Protein AF-G0N8U7-F1 (afdb_monomer_lite)

Foldseek 3Di:
DDDDDDDDDDDPPPPPPDQDKAKKKKKKWFAFDPPCPDPAFTFIWIWIGRDPPRPDTHTQPDFQWDWDQDPNFIKIKGWNLQFQFPDKDWPAKPVNDDPQDDEPPQWYWDDDDRTIIIMGTDPRRRHGMMTMMMTMHSHDPVPDDDPVVSSVVSVVVD

Organism: Caenorhabditis brenneri (NCBI:txid135651)

Secondary structure (DSSP, 8-state):
---------------------EEEEEEEEEE--SS--TTPPPEEEEEEESSTT-SSPEEPSS--EEEEEETTEEEEEEE---TT-SEEEEEEEESSS-SS--BTTTEEEEEETTEEEEEEEGGGGTS-EEEEEEEEESS-GGGSPPHHHHHHHHTTT-

pLDDT: mean 87.67, std 14.78, range [36.22, 98.31]

Radius of gyration: 22.7 Å; chains: 1; bounding box: 84×48×53 Å

Sequence (158 aa):
MVVGRLLLASILVAAVATESVHWQWREIRCKENETNEQGQASACELQLKEHENDENPRVVPFNTCTDETVNGELKTYCDILCPGADTAYRITRWPQQHKTCFTHTTYRLERREDNFYLWRSGDCRSSTIGFTIRCEF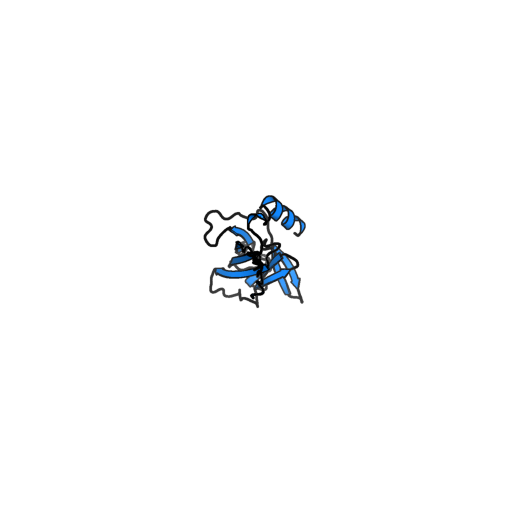KSPRDDFLSDQELFRVARRLT

InterPro domains:
  IPR056710 Domain of unknown function DUF7808 [PF25096] (21-152)

Structure (mmCIF, N/CA/C/O backbone):
data_AF-G0N8U7-F1
#
_entry.id   AF-G0N8U7-F1
#
loop_
_atom_site.group_PDB
_atom_site.id
_atom_site.type_symbol
_atom_site.label_atom_id
_atom_site.label_alt_id
_atom_site.label_comp_id
_atom_site.label_asym_id
_atom_site.label_entity_id
_atom_site.label_seq_id
_atom_site.pdbx_PDB_ins_code
_atom_site.Cartn_x
_atom_site.Cartn_y
_atom_site.Cartn_z
_atom_site.occupancy
_atom_site.B_iso_or_equiv
_atom_site.auth_seq_id
_atom_site.auth_comp_id
_atom_site.auth_asym_id
_atom_site.auth_atom_id
_atom_site.pdbx_PDB_model_num
ATOM 1 N N . MET A 1 1 ? 63.097 -33.529 -33.494 1.00 36.22 1 MET A N 1
ATOM 2 C CA . MET A 1 1 ? 62.935 -32.068 -33.351 1.00 36.22 1 MET A CA 1
ATOM 3 C C . MET A 1 1 ? 61.449 -31.749 -33.275 1.00 36.22 1 MET A C 1
ATOM 5 O O . MET A 1 1 ? 60.723 -32.090 -34.191 1.00 36.22 1 MET A O 1
ATOM 9 N N . VAL A 1 2 ? 61.060 -31.193 -32.124 1.00 41.94 2 VAL A N 1
ATOM 10 C CA . VAL A 1 2 ? 59.907 -30.331 -31.794 1.00 41.94 2 VAL A CA 1
ATOM 11 C C . VAL A 1 2 ? 58.515 -30.690 -32.344 1.00 41.94 2 VAL A C 1
ATOM 13 O O . VAL A 1 2 ? 58.149 -30.378 -33.471 1.00 41.94 2 VAL A O 1
ATOM 16 N N . VAL A 1 3 ? 57.705 -31.245 -31.439 1.00 46.25 3 VAL A N 1
ATOM 17 C CA . VAL A 1 3 ? 56.238 -31.307 -31.486 1.00 46.25 3 VAL A CA 1
ATOM 18 C C . VAL A 1 3 ? 55.685 -29.906 -31.192 1.00 46.25 3 VAL A C 1
ATOM 20 O O . VAL A 1 3 ? 55.861 -29.401 -30.085 1.00 46.25 3 VAL A O 1
ATOM 23 N N . GLY A 1 4 ? 55.022 -29.272 -32.160 1.00 46.00 4 GLY A N 1
ATOM 24 C CA . GLY A 1 4 ? 54.330 -27.992 -31.970 1.00 46.00 4 GLY A CA 1
ATOM 25 C C . GLY A 1 4 ? 52.856 -28.211 -31.633 1.00 46.00 4 GLY A C 1
ATOM 26 O O . GLY A 1 4 ? 52.062 -28.520 -32.515 1.00 46.00 4 GLY A O 1
ATOM 27 N N . ARG A 1 5 ? 52.479 -28.075 -30.357 1.00 52.84 5 ARG A N 1
ATOM 28 C CA . ARG A 1 5 ? 51.073 -28.079 -29.918 1.00 52.84 5 ARG A CA 1
ATOM 29 C C . ARG A 1 5 ? 50.475 -26.684 -30.133 1.00 52.84 5 ARG A C 1
ATOM 31 O O . ARG A 1 5 ? 50.859 -25.754 -29.430 1.00 52.84 5 ARG A O 1
ATOM 38 N N . LEU A 1 6 ? 49.530 -26.541 -31.065 1.00 52.19 6 LEU A N 1
ATOM 39 C CA . LEU A 1 6 ? 48.647 -25.371 -31.113 1.00 52.19 6 LEU A CA 1
ATOM 40 C C . LEU A 1 6 ? 47.638 -25.470 -29.959 1.00 52.19 6 LEU A C 1
ATOM 42 O O . LEU A 1 6 ? 46.815 -26.382 -29.924 1.00 52.19 6 LEU A O 1
ATOM 46 N N . LEU A 1 7 ? 47.710 -24.535 -29.013 1.00 53.28 7 LEU A N 1
ATOM 47 C CA . LEU A 1 7 ? 46.708 -24.352 -27.964 1.00 53.28 7 LEU A CA 1
ATOM 48 C C . LEU A 1 7 ? 45.607 -23.419 -28.490 1.00 53.28 7 LEU A C 1
ATOM 50 O O . LEU A 1 7 ? 45.824 -22.220 -28.641 1.00 53.28 7 LEU A O 1
ATOM 54 N N . LEU A 1 8 ? 44.426 -23.973 -28.767 1.00 56.91 8 LEU A N 1
ATOM 55 C CA . LEU A 1 8 ? 43.194 -23.215 -29.000 1.00 56.91 8 LEU A CA 1
ATOM 56 C C . LEU A 1 8 ? 42.626 -22.774 -27.643 1.00 56.91 8 LEU A C 1
ATOM 58 O O . LEU A 1 8 ? 42.000 -23.564 -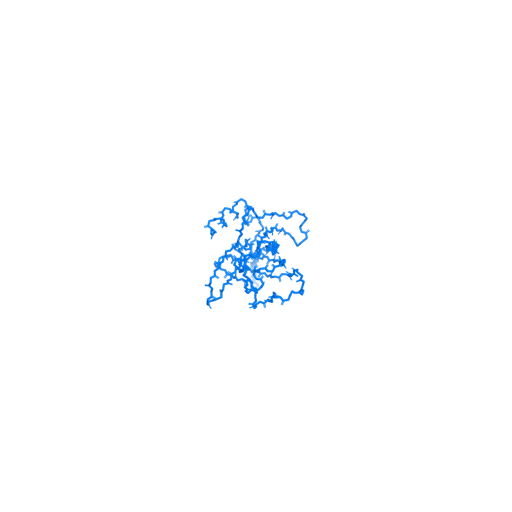26.937 1.00 56.91 8 LEU A O 1
ATOM 62 N N . ALA A 1 9 ? 42.853 -21.517 -27.264 1.00 56.94 9 ALA A N 1
ATOM 63 C CA . ALA A 1 9 ? 42.196 -20.911 -26.111 1.00 56.94 9 ALA A CA 1
ATOM 64 C C . ALA A 1 9 ? 40.753 -20.538 -26.489 1.00 56.94 9 ALA A C 1
ATOM 66 O O . ALA A 1 9 ? 40.516 -19.566 -27.201 1.00 56.94 9 ALA A O 1
ATOM 67 N N . SER A 1 10 ? 39.786 -21.335 -26.033 1.00 58.94 10 SER A N 1
ATOM 68 C CA . SER A 1 10 ? 38.358 -21.036 -26.181 1.00 58.94 10 SER A CA 1
ATOM 69 C C . SER A 1 10 ? 37.935 -20.089 -25.057 1.00 58.94 10 SER A C 1
ATOM 71 O O . SER A 1 10 ? 37.857 -20.498 -23.901 1.00 58.94 10 SER A O 1
ATOM 73 N N . ILE A 1 11 ? 37.700 -18.815 -25.376 1.00 61.50 11 ILE A N 1
ATOM 74 C CA . ILE A 1 11 ? 37.171 -17.829 -24.426 1.00 61.50 11 ILE A CA 1
ATOM 75 C C . ILE A 1 11 ? 35.654 -18.039 -24.336 1.00 61.50 11 ILE A C 1
ATOM 77 O O . ILE A 1 11 ? 34.904 -17.618 -25.213 1.00 61.50 11 ILE A O 1
ATOM 81 N N . LEU A 1 12 ? 35.200 -18.715 -23.279 1.00 58.72 12 LEU A N 1
ATOM 82 C CA . LEU A 1 12 ? 33.790 -18.762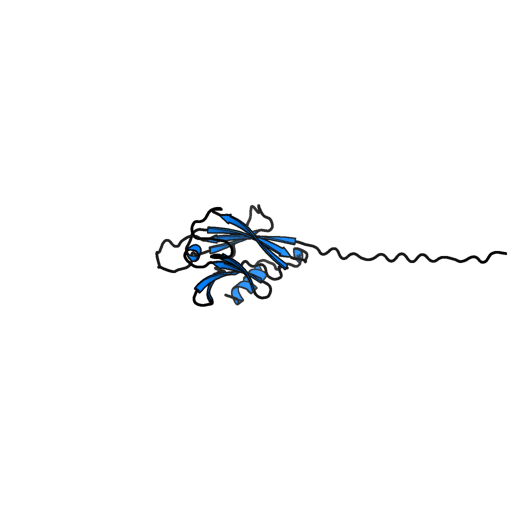 -22.889 1.00 58.72 12 LEU A CA 1
ATOM 83 C C . LEU A 1 12 ? 33.416 -17.410 -22.269 1.00 58.72 12 LEU A C 1
ATOM 85 O O . LEU A 1 12 ? 33.681 -17.158 -21.095 1.00 58.72 12 LEU A O 1
ATOM 89 N N . VAL A 1 13 ? 32.815 -16.527 -23.066 1.00 62.91 13 VAL A N 1
ATOM 90 C CA . VAL A 1 13 ? 32.153 -15.324 -22.551 1.00 62.91 13 VAL A CA 1
ATOM 91 C C . VAL A 1 13 ? 30.845 -15.773 -21.904 1.00 62.91 13 VAL A C 1
ATOM 93 O O . VAL A 1 13 ? 29.861 -16.036 -22.593 1.00 62.91 13 VAL A O 1
ATOM 96 N N . ALA A 1 14 ? 30.837 -15.918 -20.579 1.00 61.53 14 ALA A N 1
ATOM 97 C CA . ALA A 1 14 ? 29.597 -16.101 -19.840 1.00 61.53 14 ALA A CA 1
ATOM 98 C C . ALA A 1 14 ? 28.794 -14.796 -19.930 1.00 61.53 14 ALA A C 1
ATOM 100 O O . ALA A 1 14 ? 29.203 -13.770 -19.384 1.00 61.53 14 ALA A O 1
ATOM 101 N N . ALA A 1 15 ? 27.669 -14.824 -20.645 1.00 59.69 15 ALA A N 1
ATOM 102 C CA . ALA A 1 15 ? 26.694 -13.747 -20.603 1.00 59.69 15 ALA A CA 1
ATOM 103 C C . ALA A 1 15 ? 26.070 -13.733 -19.201 1.00 59.69 15 ALA A C 1
ATOM 105 O O . ALA A 1 15 ? 25.184 -14.527 -18.891 1.00 59.69 15 ALA A O 1
ATOM 106 N N . VAL A 1 16 ? 26.576 -12.865 -18.328 1.00 59.62 16 VAL A N 1
ATOM 107 C CA . VAL A 1 16 ? 25.891 -12.511 -17.085 1.00 59.62 16 VAL A CA 1
ATOM 108 C C . VAL A 1 16 ? 24.633 -11.743 -17.473 1.00 59.62 16 VAL A C 1
ATOM 110 O O . VAL A 1 16 ? 24.705 -10.576 -17.853 1.00 59.62 16 VAL A O 1
ATOM 113 N N . ALA A 1 17 ? 23.484 -12.416 -17.432 1.00 61.41 17 ALA A N 1
ATOM 114 C CA . ALA A 1 17 ? 22.196 -11.744 -17.477 1.00 61.41 17 ALA A CA 1
ATOM 115 C C . ALA A 1 17 ? 22.115 -10.854 -16.233 1.00 61.41 17 ALA A C 1
ATOM 117 O O . ALA A 1 17 ? 22.010 -11.344 -15.110 1.00 61.41 17 ALA A O 1
ATOM 118 N N . THR A 1 18 ? 22.258 -9.545 -16.416 1.00 61.81 18 THR A N 1
ATOM 119 C CA . THR A 1 18 ? 22.015 -8.588 -15.342 1.00 61.81 18 THR A CA 1
ATOM 120 C C . THR A 1 18 ? 20.512 -8.577 -15.098 1.00 61.81 18 THR A C 1
ATOM 122 O O . THR A 1 18 ? 19.769 -8.065 -15.935 1.00 61.81 18 THR A O 1
ATOM 125 N N . GLU A 1 19 ? 20.053 -9.172 -13.997 1.00 67.31 19 GLU A N 1
ATOM 126 C CA . GLU A 1 19 ? 18.670 -8.995 -13.555 1.00 67.31 19 GLU A CA 1
ATOM 127 C C . GLU A 1 19 ? 18.449 -7.498 -13.318 1.00 67.31 19 GLU A C 1
ATOM 129 O O . GLU A 1 19 ? 19.084 -6.879 -12.461 1.00 67.31 19 GLU A O 1
ATOM 134 N N . SER A 1 20 ? 17.611 -6.881 -14.146 1.00 81.38 20 SER A N 1
ATOM 135 C CA . SER A 1 20 ? 17.224 -5.488 -13.969 1.00 81.38 20 SER A CA 1
ATOM 136 C C . SER A 1 20 ? 16.274 -5.401 -12.784 1.00 81.38 20 SER A C 1
ATOM 138 O O . SER A 1 20 ? 15.243 -6.072 -12.774 1.00 81.38 20 SER A O 1
ATOM 140 N N . VAL A 1 21 ? 16.599 -4.557 -11.812 1.00 91.00 21 VAL A N 1
ATOM 141 C CA . VAL A 1 21 ? 15.707 -4.257 -10.694 1.00 91.00 21 VAL A CA 1
ATOM 142 C C . VAL A 1 21 ? 15.118 -2.873 -10.907 1.00 91.00 21 VAL A C 1
ATOM 144 O O . VAL A 1 21 ? 15.862 -1.915 -11.126 1.00 91.00 21 VAL A O 1
ATOM 147 N N . HIS A 1 22 ? 13.795 -2.756 -10.819 1.00 94.69 22 HIS A N 1
ATOM 148 C CA . HIS A 1 22 ? 13.126 -1.461 -10.762 1.00 94.69 22 HIS A CA 1
ATOM 149 C C . HIS A 1 22 ? 12.268 -1.347 -9.505 1.00 94.69 22 HIS A C 1
ATOM 151 O O . HIS A 1 22 ? 11.731 -2.330 -8.987 1.00 94.69 22 HIS A O 1
ATOM 157 N N . TRP A 1 23 ? 12.156 -0.123 -8.999 1.00 96.12 23 TRP A N 1
ATOM 158 C CA . TRP A 1 23 ? 11.407 0.193 -7.791 1.00 96.12 23 TRP A CA 1
ATOM 159 C C . TRP A 1 23 ? 10.290 1.167 -8.113 1.00 96.12 23 TRP A C 1
ATOM 161 O O . TRP A 1 23 ? 10.461 2.061 -8.936 1.00 96.12 23 TRP A O 1
ATOM 171 N N . GLN A 1 24 ? 9.165 1.009 -7.427 1.00 97.25 24 GLN A N 1
ATOM 172 C CA . GLN A 1 24 ? 8.069 1.968 -7.456 1.00 97.25 24 GLN A CA 1
ATOM 173 C C . GLN A 1 24 ? 7.570 2.228 -6.036 1.00 97.25 24 GLN A C 1
ATOM 175 O O . GLN A 1 24 ? 7.740 1.397 -5.143 1.00 97.25 24 GLN A O 1
ATOM 180 N N . TRP A 1 25 ? 6.931 3.374 -5.820 1.00 98.06 25 TRP A N 1
ATOM 181 C CA . TRP A 1 25 ? 6.422 3.783 -4.517 1.00 98.06 25 TRP A CA 1
ATOM 182 C C . TRP A 1 25 ? 4.898 3.865 -4.539 1.00 98.06 25 TRP A C 1
ATOM 184 O O . TRP A 1 25 ? 4.265 4.110 -5.571 1.00 98.06 25 TRP A O 1
ATOM 194 N N . ARG A 1 26 ? 4.308 3.618 -3.374 1.00 98.00 26 ARG A N 1
ATOM 195 C CA . ARG A 1 26 ? 2.878 3.695 -3.096 1.00 98.00 26 ARG A CA 1
ATOM 196 C C . ARG A 1 26 ? 2.679 4.589 -1.894 1.00 98.00 26 ARG A C 1
ATOM 198 O O . ARG A 1 26 ? 3.356 4.419 -0.877 1.00 98.00 26 ARG A O 1
ATOM 205 N N . GLU A 1 27 ? 1.751 5.521 -2.011 1.00 97.94 27 GLU A N 1
ATOM 206 C CA . GLU A 1 27 ? 1.343 6.370 -0.906 1.00 97.94 27 GLU A CA 1
ATOM 207 C C . GLU A 1 27 ? -0.130 6.120 -0.606 1.00 97.94 27 GLU A C 1
ATOM 209 O O . GLU A 1 27 ? -0.994 6.381 -1.436 1.00 97.94 27 GLU A O 1
ATOM 214 N N . ILE A 1 28 ? -0.403 5.559 0.572 1.00 97.44 28 ILE A N 1
ATOM 215 C CA . ILE A 1 28 ? -1.761 5.300 1.052 1.00 97.44 28 ILE A CA 1
ATOM 216 C C . ILE A 1 28 ? -2.077 6.346 2.103 1.00 97.44 28 ILE A C 1
ATOM 218 O O . ILE A 1 28 ? -1.356 6.435 3.096 1.00 97.44 28 ILE A O 1
ATOM 222 N N . ARG A 1 29 ? -3.146 7.115 1.910 1.00 96.81 29 ARG A N 1
ATOM 223 C CA . ARG A 1 29 ? -3.594 8.157 2.839 1.00 96.81 29 ARG A CA 1
ATOM 224 C C . ARG A 1 29 ? -5.023 7.883 3.257 1.00 96.81 29 ARG A C 1
ATOM 226 O O . ARG A 1 29 ? -5.928 7.957 2.437 1.00 96.81 29 ARG A O 1
ATOM 233 N N . CYS A 1 30 ? -5.221 7.592 4.533 1.00 95.62 30 CYS A N 1
ATOM 234 C CA . CYS A 1 30 ? -6.527 7.299 5.097 1.00 95.62 30 CYS A CA 1
ATOM 235 C C . CYS A 1 30 ? -6.961 8.425 6.031 1.00 95.62 30 CYS A C 1
ATOM 237 O O . CYS A 1 30 ? -6.160 8.882 6.853 1.00 95.62 30 CYS A O 1
ATOM 239 N N . LYS A 1 31 ? -8.221 8.855 5.925 1.00 92.94 31 LYS A N 1
ATOM 240 C CA . LYS A 1 31 ? -8.799 9.921 6.754 1.00 92.94 31 LYS A CA 1
ATOM 241 C C . LYS A 1 31 ? -10.000 9.384 7.521 1.00 92.94 31 LYS A C 1
ATOM 243 O O . LYS A 1 31 ? -10.885 8.777 6.929 1.00 92.94 31 LYS A O 1
ATOM 248 N N . GLU A 1 32 ? -10.009 9.601 8.830 1.00 87.25 32 GLU A N 1
ATOM 249 C CA . GLU A 1 32 ? -11.147 9.268 9.690 1.00 87.25 32 GLU A CA 1
ATOM 250 C C . GLU A 1 32 ? -12.447 9.875 9.136 1.00 87.25 32 GLU A C 1
ATOM 252 O O . GLU A 1 32 ? -12.459 11.019 8.668 1.00 87.25 32 GLU A O 1
ATOM 257 N N . ASN A 1 33 ? -13.522 9.082 9.140 1.00 78.31 33 ASN A N 1
ATOM 258 C CA . ASN A 1 33 ? -14.811 9.508 8.604 1.00 78.31 33 ASN A CA 1
ATOM 259 C C . ASN A 1 33 ? -15.452 10.533 9.551 1.00 78.31 33 ASN A C 1
ATOM 261 O O . ASN A 1 33 ? -15.457 10.353 10.764 1.00 78.31 33 ASN A O 1
ATOM 265 N N . GLU A 1 34 ? -16.021 11.602 8.992 1.00 65.62 34 GLU A N 1
ATOM 266 C CA . GLU A 1 34 ? -16.691 12.660 9.770 1.00 65.62 34 GLU A CA 1
ATOM 267 C C . GLU A 1 34 ? -18.056 12.193 10.309 1.00 65.62 34 GLU A C 1
ATOM 269 O O . GLU A 1 34 ? -18.515 12.627 11.367 1.00 65.62 34 GLU A O 1
ATOM 274 N N . THR A 1 35 ? -18.695 11.262 9.600 1.00 60.16 35 THR A N 1
ATOM 275 C CA . THR A 1 35 ? -19.870 10.526 10.059 1.00 60.16 35 THR A CA 1
ATOM 276 C C . THR A 1 35 ? -19.404 9.390 10.963 1.00 60.16 35 THR A C 1
ATOM 278 O O . THR A 1 35 ? -18.850 8.402 10.488 1.00 60.16 35 THR A O 1
ATOM 281 N N . ASN A 1 36 ? -19.602 9.552 12.273 1.00 52.81 36 ASN A N 1
ATOM 282 C CA . ASN A 1 36 ? -19.245 8.599 13.332 1.00 52.81 36 ASN A CA 1
ATOM 283 C C . ASN A 1 36 ? -20.065 7.291 13.268 1.00 52.81 36 ASN A C 1
ATOM 285 O O . ASN A 1 36 ? -20.727 6.916 14.236 1.00 52.81 36 ASN A O 1
ATOM 289 N N . GLU A 1 37 ? -20.065 6.589 12.137 1.00 63.50 37 GLU A N 1
ATOM 290 C CA . GLU A 1 37 ? -20.581 5.226 12.077 1.00 63.50 37 GLU A CA 1
ATOM 291 C C . GLU A 1 37 ? -19.576 4.311 12.780 1.00 63.50 37 GLU A C 1
ATOM 293 O O . GLU A 1 37 ? -18.489 4.009 12.278 1.00 63.50 37 GLU A O 1
ATOM 298 N N . GLN A 1 38 ? -19.922 3.928 14.011 1.00 61.44 38 GLN A N 1
ATOM 299 C CA . GLN A 1 38 ? -19.079 3.109 14.869 1.00 61.44 38 GLN A CA 1
ATOM 300 C C . GLN A 1 38 ? -18.660 1.826 14.132 1.00 61.44 38 GLN A C 1
ATOM 302 O O . GLN A 1 38 ? -19.491 0.987 13.793 1.00 61.44 38 GLN A O 1
ATOM 307 N N . GLY A 1 39 ? -17.355 1.659 13.913 1.00 67.38 39 GLY A N 1
ATOM 308 C CA . GLY A 1 39 ? -16.797 0.462 13.283 1.00 67.38 39 GLY A CA 1
ATOM 309 C C . GLY A 1 39 ? -16.597 0.545 11.768 1.00 67.38 39 GLY A C 1
ATOM 310 O O . GLY A 1 39 ? -16.063 -0.410 11.206 1.00 67.38 39 GLY A O 1
ATOM 311 N N . GLN A 1 40 ? -16.924 1.653 11.102 1.00 83.50 40 GLN A N 1
ATOM 312 C CA . GLN A 1 40 ? -16.573 1.825 9.691 1.00 83.50 40 GLN A CA 1
ATOM 313 C C . GLN A 1 40 ? -15.068 2.101 9.521 1.00 83.50 40 GLN A C 1
ATOM 315 O O . GLN A 1 40 ? -14.463 2.856 10.287 1.00 83.50 40 GLN A O 1
ATOM 320 N N . ALA A 1 41 ? -14.445 1.478 8.519 1.00 87.81 41 ALA A N 1
ATOM 321 C CA . ALA A 1 41 ? -13.061 1.766 8.155 1.00 87.81 41 ALA A CA 1
ATOM 322 C C . ALA A 1 41 ? -12.914 3.188 7.584 1.00 87.81 41 ALA A C 1
ATOM 324 O O . ALA A 1 41 ? -13.821 3.693 6.916 1.00 87.81 41 ALA A O 1
ATOM 325 N N . SER A 1 42 ? -11.765 3.832 7.815 1.00 90.50 42 SER A N 1
ATOM 326 C CA . SER A 1 42 ? -11.478 5.120 7.178 1.00 90.50 42 SER A CA 1
ATOM 327 C C . SER A 1 42 ? -11.278 4.959 5.676 1.00 90.50 42 SER A C 1
ATOM 329 O O . SER A 1 42 ? -10.588 4.038 5.233 1.00 90.50 42 SER A O 1
ATOM 331 N N . ALA A 1 43 ? -11.841 5.886 4.900 1.00 88.88 43 ALA A N 1
ATOM 332 C CA . ALA A 1 43 ? -11.608 5.942 3.464 1.00 88.88 43 ALA A CA 1
ATOM 333 C C . ALA A 1 43 ? -10.123 6.216 3.182 1.00 88.88 43 ALA A C 1
ATOM 335 O O . ALA A 1 43 ? -9.529 7.123 3.775 1.00 88.88 43 ALA A O 1
ATOM 336 N N . CYS A 1 44 ? -9.533 5.428 2.280 1.00 94.19 44 CYS A N 1
ATOM 337 C CA . CYS A 1 44 ? -8.137 5.552 1.881 1.00 94.19 44 CYS A CA 1
ATOM 338 C C . CYS A 1 44 ? -8.016 5.920 0.402 1.00 94.19 44 CYS A C 1
ATOM 340 O O . CYS A 1 44 ? -8.662 5.321 -0.454 1.00 94.19 44 CYS A O 1
ATOM 342 N N . GLU A 1 45 ? -7.133 6.867 0.108 1.00 96.06 45 GLU A N 1
ATOM 343 C CA . GLU A 1 45 ? -6.647 7.157 -1.235 1.00 96.06 45 GLU A CA 1
ATOM 344 C C . GLU A 1 45 ? -5.306 6.448 -1.444 1.00 96.06 45 GLU A C 1
ATOM 346 O O . GLU A 1 45 ? -4.427 6.515 -0.580 1.00 96.06 45 GLU A O 1
ATOM 351 N N . LEU A 1 46 ? -5.146 5.783 -2.589 1.00 97.50 46 LEU A N 1
ATOM 352 C CA . LEU A 1 46 ? -3.878 5.211 -3.026 1.00 97.50 46 LEU A CA 1
ATOM 353 C C . LEU A 1 46 ? -3.311 6.047 -4.176 1.00 97.50 46 LEU A C 1
ATOM 355 O O . LEU A 1 46 ? -3.998 6.328 -5.158 1.00 97.50 46 LEU A O 1
ATOM 359 N N . GLN A 1 47 ? -2.034 6.397 -4.069 1.00 97.50 47 GLN A N 1
ATOM 360 C CA . GLN A 1 47 ? -1.278 7.083 -5.105 1.00 97.50 47 GLN A CA 1
ATOM 361 C C . GLN A 1 47 ? -0.074 6.246 -5.546 1.00 97.50 47 GLN A C 1
ATOM 363 O O . GLN A 1 47 ? 0.634 5.663 -4.718 1.00 97.50 47 GLN A O 1
ATOM 368 N N . LEU A 1 48 ? 0.172 6.207 -6.855 1.00 97.69 48 LEU A N 1
ATOM 369 C CA . LEU A 1 48 ? 1.303 5.521 -7.474 1.00 97.69 48 LEU A CA 1
ATOM 370 C C . LEU A 1 48 ? 2.393 6.529 -7.832 1.00 97.69 48 LEU A C 1
ATOM 372 O O . LEU A 1 48 ? 2.129 7.523 -8.509 1.00 97.69 48 LEU A O 1
ATOM 376 N N . LYS A 1 49 ? 3.626 6.236 -7.425 1.00 97.44 49 LYS A N 1
ATOM 377 C CA . LYS A 1 49 ? 4.797 7.093 -7.620 1.00 97.44 49 LYS A CA 1
ATOM 378 C C . LYS A 1 49 ? 5.908 6.310 -8.310 1.00 97.44 49 LYS A C 1
ATOM 380 O O . LYS A 1 49 ? 6.180 5.169 -7.929 1.00 97.44 49 LYS A O 1
ATOM 385 N N . GLU A 1 50 ? 6.560 6.909 -9.300 1.00 94.38 50 GLU A N 1
ATOM 386 C CA . GLU A 1 50 ? 7.717 6.291 -9.971 1.00 94.38 50 GLU A CA 1
ATOM 387 C C . GLU A 1 50 ? 8.971 6.326 -9.084 1.00 94.38 50 GLU A C 1
ATOM 389 O O . GLU A 1 50 ? 9.832 5.457 -9.170 1.00 94.38 50 GLU A O 1
ATOM 394 N N . HIS A 1 51 ? 9.062 7.303 -8.181 1.00 93.56 51 HIS A N 1
ATOM 395 C CA . HIS A 1 51 ? 10.154 7.455 -7.220 1.00 93.56 51 HIS A CA 1
ATOM 396 C C . HIS A 1 51 ? 9.651 8.041 -5.892 1.00 93.56 51 HIS A C 1
ATOM 398 O O . HIS A 1 51 ? 8.530 8.535 -5.790 1.00 93.56 51 HIS A O 1
ATOM 404 N N . GLU A 1 52 ? 10.473 7.992 -4.842 1.00 92.06 52 GLU A N 1
ATOM 405 C CA . GLU A 1 52 ? 10.060 8.381 -3.483 1.00 92.06 52 GLU A CA 1
ATOM 406 C C . GLU A 1 52 ? 9.497 9.807 -3.388 1.00 92.06 52 GLU A C 1
ATOM 408 O O . GLU A 1 52 ? 8.477 10.028 -2.733 1.00 92.06 52 GLU A O 1
ATOM 413 N N . ASN A 1 53 ? 10.119 10.749 -4.099 1.00 92.25 53 ASN A N 1
ATOM 414 C CA . ASN A 1 53 ? 9.772 12.172 -4.100 1.00 92.25 53 ASN A CA 1
ATOM 415 C C . ASN A 1 53 ? 9.047 12.609 -5.382 1.00 92.25 53 ASN A C 1
ATOM 417 O O . ASN A 1 53 ? 9.179 13.756 -5.785 1.00 92.25 53 ASN A O 1
ATOM 421 N N . ASP A 1 54 ? 8.309 11.698 -6.022 1.00 93.94 54 ASP A N 1
ATOM 422 C CA . ASP A 1 54 ? 7.533 12.008 -7.229 1.00 93.94 54 ASP A CA 1
ATOM 423 C C . ASP A 1 54 ? 6.565 13.175 -6.983 1.00 93.94 54 ASP A C 1
ATOM 425 O O . ASP A 1 54 ? 5.696 13.094 -6.107 1.00 93.94 54 ASP A O 1
ATOM 429 N N . GLU A 1 55 ? 6.766 14.262 -7.733 1.00 94.19 55 GLU A N 1
ATOM 430 C CA . GLU A 1 55 ? 5.980 15.498 -7.664 1.00 94.19 55 GLU A CA 1
ATOM 431 C C . GLU A 1 55 ? 4.614 15.356 -8.346 1.00 94.19 55 GLU A C 1
ATOM 433 O O . GLU A 1 55 ? 3.702 16.127 -8.051 1.00 94.19 55 GLU A O 1
ATOM 438 N N . ASN A 1 56 ? 4.453 14.362 -9.228 1.00 94.88 56 ASN A N 1
ATOM 439 C CA . ASN A 1 56 ? 3.233 14.127 -9.996 1.00 94.88 56 ASN A CA 1
ATOM 440 C C . ASN A 1 56 ? 2.696 12.706 -9.750 1.00 94.88 56 ASN A C 1
ATOM 442 O O . ASN A 1 56 ? 2.617 11.897 -10.681 1.00 94.88 56 ASN A O 1
ATOM 446 N N . PRO A 1 57 ? 2.308 12.381 -8.501 1.00 96.06 57 PRO A N 1
ATOM 447 C CA . PRO A 1 57 ? 1.754 11.078 -8.174 1.00 96.06 57 PRO A CA 1
ATOM 448 C C . PRO A 1 57 ? 0.459 10.816 -8.951 1.00 96.06 57 PRO A C 1
ATOM 450 O O . PRO A 1 57 ? -0.399 11.689 -9.101 1.00 96.06 57 PRO A O 1
ATOM 453 N N . ARG A 1 58 ? 0.278 9.574 -9.397 1.00 95.31 58 ARG A N 1
ATOM 454 C CA . ARG A 1 58 ? -0.930 9.143 -10.108 1.00 95.31 58 ARG A CA 1
ATOM 455 C C . ARG A 1 58 ? -1.941 8.598 -9.113 1.00 95.31 58 ARG A C 1
ATOM 457 O O . ARG A 1 58 ? -1.681 7.595 -8.450 1.00 95.31 58 ARG A O 1
ATOM 464 N N . VAL A 1 59 ? -3.092 9.251 -9.002 1.00 95.25 59 VAL A N 1
ATOM 465 C CA . VAL A 1 59 ? -4.153 8.855 -8.066 1.00 95.25 59 VAL A CA 1
ATOM 466 C C . VAL A 1 59 ? -4.941 7.673 -8.630 1.00 95.25 59 VAL A C 1
ATOM 468 O O . VAL A 1 59 ? -5.381 7.701 -9.781 1.00 95.25 59 VAL A O 1
ATOM 471 N N . VAL A 1 60 ? -5.143 6.637 -7.816 1.00 95.88 60 VAL A N 1
ATOM 472 C CA . VAL A 1 60 ? -5.985 5.492 -8.176 1.00 95.88 60 VAL A CA 1
ATOM 473 C C . VAL A 1 60 ? -7.460 5.914 -8.098 1.00 95.88 60 VAL A C 1
ATOM 475 O O . VAL A 1 60 ? -7.906 6.363 -7.045 1.00 95.88 60 VAL A O 1
ATOM 478 N N . PRO A 1 61 ? -8.254 5.777 -9.178 1.00 93.31 61 PRO A N 1
ATOM 479 C CA . PRO A 1 61 ? -9.577 6.405 -9.268 1.00 93.31 61 PRO A CA 1
ATOM 480 C C . PRO A 1 61 ? -10.709 5.603 -8.597 1.00 93.31 61 PRO A C 1
ATOM 482 O O . PRO A 1 61 ? -11.870 5.738 -8.980 1.00 93.31 61 PRO A O 1
ATOM 485 N N . PHE A 1 62 ? -10.393 4.704 -7.665 1.00 91.44 62 PHE A N 1
ATOM 486 C CA . PHE A 1 62 ? -11.358 3.860 -6.952 1.00 91.44 62 PHE A CA 1
ATOM 487 C C . PHE A 1 62 ? -10.784 3.402 -5.607 1.00 91.44 62 PHE A C 1
ATOM 489 O O . PHE A 1 62 ? -9.573 3.435 -5.394 1.00 91.44 62 PHE A O 1
ATOM 496 N N . ASN A 1 63 ? -11.665 2.964 -4.705 1.00 90.50 63 ASN A N 1
ATOM 497 C CA . ASN A 1 63 ? -11.265 2.390 -3.426 1.00 90.50 63 ASN A CA 1
ATOM 498 C C . ASN A 1 63 ? -10.667 0.992 -3.643 1.00 90.50 63 ASN A C 1
ATOM 500 O O . ASN A 1 63 ? -11.337 0.119 -4.187 1.00 90.50 63 ASN A O 1
ATOM 504 N N . THR A 1 64 ? -9.426 0.780 -3.207 1.00 93.62 64 THR A N 1
ATOM 505 C CA . THR A 1 64 ? -8.751 -0.527 -3.274 1.00 93.62 64 THR A CA 1
ATOM 506 C C . THR A 1 64 ? -8.899 -1.347 -1.992 1.00 93.62 64 THR A C 1
ATOM 508 O O . THR A 1 64 ? -8.293 -2.411 -1.867 1.00 93.62 64 THR A O 1
ATOM 511 N N . CYS A 1 65 ? -9.670 -0.847 -1.022 1.00 93.50 65 CYS A N 1
ATOM 512 C CA . CYS A 1 65 ? -9.814 -1.428 0.302 1.00 93.50 65 CYS A CA 1
ATOM 513 C C . CYS A 1 65 ? -11.129 -2.195 0.476 1.00 93.50 65 CYS A C 1
ATOM 515 O O . CYS A 1 65 ? -12.201 -1.655 0.198 1.00 93.50 65 CYS A O 1
ATOM 517 N N . THR A 1 66 ? -11.036 -3.408 1.025 1.00 92.94 66 THR A N 1
ATOM 518 C CA . THR A 1 66 ? -12.170 -4.292 1.334 1.00 92.94 66 THR A CA 1
ATOM 519 C C . THR A 1 66 ? -12.065 -4.825 2.760 1.00 92.94 66 THR A C 1
ATOM 521 O O . THR A 1 66 ? -10.967 -5.075 3.260 1.00 92.94 66 THR A O 1
ATOM 524 N N . ASP A 1 67 ? -13.206 -5.002 3.419 1.00 94.38 67 ASP A N 1
ATOM 525 C CA . ASP A 1 67 ? -13.283 -5.550 4.769 1.00 94.38 67 ASP A CA 1
ATOM 526 C C . ASP A 1 67 ? -13.409 -7.079 4.752 1.00 94.38 67 ASP A C 1
ATOM 528 O O . ASP A 1 67 ? -14.247 -7.651 4.057 1.00 94.38 67 ASP A O 1
ATOM 532 N N . GLU A 1 68 ? -12.598 -7.747 5.569 1.00 94.88 68 GLU A N 1
ATOM 533 C CA . GLU A 1 68 ? -12.565 -9.198 5.726 1.00 94.88 68 GLU A CA 1
ATOM 534 C C . GLU A 1 68 ? -12.480 -9.570 7.209 1.00 94.88 68 GLU A C 1
ATOM 536 O O . GLU A 1 68 ? -11.727 -8.973 7.980 1.00 94.88 68 GLU A O 1
ATOM 541 N N . THR A 1 69 ? -13.225 -10.595 7.629 1.00 96.12 69 THR A N 1
ATOM 542 C CA . THR A 1 69 ? -13.092 -11.154 8.983 1.00 96.12 69 THR A CA 1
ATOM 543 C C . THR A 1 69 ? -12.136 -12.337 8.957 1.00 96.12 69 THR A C 1
ATOM 545 O O . THR A 1 69 ? -12.444 -13.380 8.384 1.00 96.12 69 THR A O 1
ATOM 548 N N . VAL A 1 70 ? -10.990 -12.196 9.619 1.00 93.88 70 VAL A N 1
ATOM 549 C CA . VAL A 1 70 ? -9.946 -13.223 9.696 1.00 93.88 70 VAL A CA 1
ATOM 550 C C . VAL A 1 70 ? -9.777 -13.622 11.156 1.00 93.88 70 VAL A C 1
ATOM 552 O O . VAL A 1 70 ? -9.431 -12.793 11.991 1.00 93.88 70 VAL A O 1
ATOM 555 N N . ASN A 1 71 ? -10.032 -14.893 11.484 1.00 93.31 71 ASN A N 1
ATOM 556 C CA . ASN A 1 71 ? -9.962 -15.414 12.859 1.00 93.31 71 ASN A CA 1
ATOM 557 C C . ASN A 1 71 ? -10.811 -14.617 13.875 1.00 93.31 71 ASN A C 1
ATOM 559 O O . ASN A 1 71 ? -10.404 -14.421 15.017 1.00 93.31 71 ASN A O 1
ATOM 563 N N . GLY A 1 72 ? -11.986 -14.136 13.451 1.00 93.00 72 GLY A N 1
ATOM 564 C CA . GLY A 1 72 ? -12.889 -13.332 14.285 1.00 93.00 72 GLY A CA 1
ATOM 565 C C . GLY A 1 72 ? -12.497 -11.856 14.423 1.00 93.00 72 GLY A C 1
ATOM 566 O O . GLY A 1 72 ? -13.228 -11.097 15.052 1.00 93.00 72 GLY A O 1
ATOM 567 N N . GLU A 1 73 ? -11.387 -11.426 13.818 1.00 93.81 73 GLU A N 1
ATOM 568 C CA . GLU A 1 73 ? -10.968 -10.027 13.772 1.00 93.81 73 GLU A CA 1
ATOM 569 C C . GLU A 1 73 ? -11.343 -9.406 12.422 1.00 93.81 73 GLU A C 1
ATOM 571 O O . GLU A 1 73 ? -10.957 -9.907 11.365 1.00 93.81 73 GLU A O 1
ATOM 576 N N . LEU A 1 74 ? -12.075 -8.292 12.454 1.00 95.38 74 LEU A N 1
ATOM 577 C CA . LEU A 1 74 ? -12.397 -7.524 11.254 1.00 95.38 74 LEU A CA 1
ATOM 578 C C . LEU A 1 74 ? -11.196 -6.668 10.828 1.00 95.38 74 LEU A C 1
ATOM 580 O O . LEU A 1 74 ? -10.766 -5.763 11.557 1.00 95.38 74 LEU A O 1
ATOM 584 N N . LYS A 1 75 ? -10.690 -6.929 9.626 1.00 96.38 75 LYS A N 1
ATOM 585 C CA . LYS A 1 75 ? -9.554 -6.247 9.008 1.00 96.38 75 LYS A CA 1
ATOM 586 C C . LYS A 1 75 ? -9.986 -5.572 7.713 1.00 96.38 75 LYS A C 1
ATOM 588 O O . LYS A 1 75 ? -10.744 -6.152 6.951 1.00 96.38 75 LYS A O 1
ATOM 593 N N . THR A 1 76 ? -9.449 -4.391 7.439 1.00 96.44 76 THR A N 1
ATOM 594 C CA . THR A 1 76 ? -9.547 -3.765 6.114 1.00 96.44 76 THR A CA 1
ATOM 595 C C . THR A 1 76 ? -8.267 -4.052 5.356 1.00 96.44 76 THR A C 1
ATOM 597 O O . THR A 1 76 ? -7.199 -3.666 5.829 1.00 96.44 76 THR A O 1
ATOM 600 N N . TYR A 1 77 ? -8.369 -4.699 4.203 1.00 96.25 77 TYR A N 1
ATOM 601 C CA . TYR A 1 77 ? -7.274 -5.000 3.287 1.00 96.25 77 TYR A CA 1
ATOM 602 C C . TYR A 1 77 ? -7.311 -4.036 2.108 1.00 96.25 77 TYR A C 1
ATOM 604 O O . TYR A 1 77 ? -8.271 -4.047 1.351 1.00 96.25 77 TYR A O 1
ATOM 612 N N . CYS A 1 78 ? -6.264 -3.234 1.936 1.00 96.19 78 CYS A N 1
ATOM 613 C CA . CYS A 1 78 ? -6.083 -2.364 0.779 1.00 96.19 78 CYS A CA 1
ATOM 614 C C . CYS A 1 78 ? -5.075 -2.981 -0.186 1.00 96.19 78 CYS A C 1
ATOM 616 O O . CYS A 1 78 ? -3.913 -3.168 0.186 1.00 96.19 78 CYS A O 1
ATOM 618 N N . ASP A 1 79 ? -5.503 -3.268 -1.413 1.00 96.12 79 ASP A N 1
ATOM 619 C CA . ASP A 1 79 ? -4.594 -3.627 -2.501 1.00 96.12 79 ASP A CA 1
ATOM 620 C C . ASP A 1 79 ? -3.672 -2.431 -2.794 1.00 96.12 79 ASP A C 1
ATOM 622 O O . ASP A 1 79 ? -4.150 -1.313 -3.015 1.00 96.12 79 ASP A O 1
ATOM 626 N N . ILE A 1 80 ? -2.352 -2.648 -2.748 1.00 96.88 80 ILE A N 1
ATOM 627 C CA . ILE A 1 80 ? -1.352 -1.591 -2.973 1.00 96.88 80 ILE A CA 1
ATOM 628 C C . ILE A 1 80 ? -0.917 -1.484 -4.442 1.00 96.88 80 ILE A C 1
ATOM 630 O O . ILE A 1 80 ? -0.064 -0.657 -4.772 1.00 96.88 80 ILE A O 1
ATOM 634 N N . LEU A 1 81 ? -1.493 -2.305 -5.323 1.00 96.38 81 LEU A N 1
ATOM 635 C CA . LEU A 1 81 ? -1.248 -2.346 -6.761 1.00 96.38 81 LEU A CA 1
ATOM 636 C C . LEU A 1 81 ? 0.228 -2.566 -7.100 1.00 96.38 81 LEU A C 1
ATOM 638 O O . LEU A 1 81 ? 0.855 -1.776 -7.814 1.00 96.38 81 LEU A O 1
ATOM 642 N N . CYS A 1 82 ? 0.787 -3.654 -6.576 1.00 95.81 82 CYS A N 1
ATOM 643 C CA . CYS A 1 82 ? 2.135 -4.119 -6.893 1.00 95.81 82 CYS A CA 1
ATOM 644 C C . CYS A 1 82 ? 2.132 -5.552 -7.451 1.00 95.81 82 CYS A C 1
ATOM 646 O O . CYS A 1 82 ? 2.822 -6.414 -6.900 1.00 95.81 82 CYS A O 1
ATOM 648 N N . PRO A 1 83 ? 1.376 -5.815 -8.537 1.00 95.62 83 PRO A N 1
ATOM 649 C CA . PRO A 1 83 ? 1.312 -7.141 -9.138 1.00 95.62 83 PRO A CA 1
ATOM 650 C C . PRO A 1 83 ? 2.671 -7.526 -9.725 1.00 95.62 83 PRO A C 1
ATOM 652 O O . PRO A 1 83 ? 3.304 -6.738 -10.427 1.00 95.62 83 PRO A O 1
ATOM 655 N N . GLY A 1 84 ? 3.128 -8.736 -9.428 1.00 94.62 84 GLY A N 1
ATOM 656 C CA . GLY A 1 84 ? 4.422 -9.256 -9.862 1.00 94.62 84 GLY A CA 1
ATOM 657 C C . GLY A 1 84 ? 5.625 -8.694 -9.099 1.00 94.62 84 GLY A C 1
ATOM 658 O O . GLY A 1 84 ? 6.760 -8.968 -9.490 1.00 94.62 84 GLY A O 1
ATOM 659 N N . ALA A 1 85 ? 5.421 -7.928 -8.021 1.00 96.31 85 ALA A N 1
ATOM 660 C CA . ALA A 1 85 ? 6.530 -7.503 -7.171 1.00 96.31 85 ALA A CA 1
ATOM 661 C C . ALA A 1 85 ? 7.167 -8.715 -6.470 1.00 96.31 85 ALA A C 1
ATOM 663 O O . ALA A 1 85 ? 6.480 -9.605 -5.964 1.00 96.31 85 ALA A O 1
ATOM 664 N N . ASP A 1 86 ? 8.497 -8.737 -6.404 1.00 95.69 86 ASP A N 1
ATOM 665 C CA . ASP A 1 86 ? 9.244 -9.751 -5.654 1.00 95.69 86 ASP A CA 1
ATOM 666 C C . ASP A 1 86 ? 9.079 -9.516 -4.147 1.00 95.69 86 ASP A C 1
ATOM 668 O O . ASP A 1 86 ? 8.856 -10.446 -3.367 1.00 95.69 86 ASP A O 1
ATOM 672 N N . THR A 1 87 ? 9.111 -8.242 -3.747 1.00 96.12 87 THR A N 1
ATOM 673 C CA . THR A 1 87 ? 8.897 -7.811 -2.368 1.00 96.12 87 THR A CA 1
ATOM 674 C C . THR A 1 87 ? 8.251 -6.428 -2.295 1.00 96.12 87 THR A C 1
ATOM 676 O O . THR A 1 87 ? 8.374 -5.603 -3.204 1.00 96.12 87 THR A O 1
ATOM 679 N N . ALA A 1 88 ? 7.579 -6.162 -1.176 1.00 97.38 88 ALA A N 1
ATOM 680 C CA . ALA A 1 88 ? 7.088 -4.844 -0.810 1.00 97.38 88 ALA A CA 1
ATOM 681 C C . ALA A 1 88 ? 7.385 -4.562 0.665 1.00 97.38 88 ALA A C 1
ATOM 683 O O . ALA A 1 88 ? 7.243 -5.432 1.528 1.00 97.38 88 ALA A O 1
ATOM 684 N N . TYR A 1 89 ? 7.775 -3.328 0.974 1.00 95.12 89 TYR A N 1
ATOM 685 C CA . TYR A 1 89 ? 8.126 -2.918 2.333 1.00 95.12 89 TYR A CA 1
ATOM 686 C C . TYR A 1 89 ? 7.623 -1.523 2.650 1.00 95.12 89 TYR A C 1
ATOM 688 O O . TYR A 1 89 ? 7.702 -0.591 1.852 1.00 95.12 89 TYR A O 1
ATOM 696 N N . ARG A 1 90 ? 7.136 -1.374 3.883 1.00 95.19 90 ARG A N 1
ATOM 697 C CA . ARG A 1 90 ? 6.767 -0.079 4.444 1.00 95.19 90 ARG A CA 1
ATOM 698 C C . ARG A 1 90 ? 8.040 0.721 4.707 1.00 95.19 90 ARG A C 1
ATOM 700 O O . ARG A 1 90 ? 8.817 0.363 5.587 1.00 95.19 90 ARG A O 1
ATOM 707 N N . ILE A 1 91 ? 8.194 1.829 3.991 1.00 94.00 91 ILE A N 1
ATOM 708 C CA . ILE A 1 91 ? 9.268 2.812 4.168 1.00 94.00 91 ILE A CA 1
ATOM 709 C C . ILE A 1 91 ? 8.988 3.640 5.415 1.00 94.00 91 ILE A C 1
ATOM 711 O O . ILE A 1 91 ? 9.720 3.595 6.402 1.00 94.00 91 ILE A O 1
ATOM 715 N N . THR A 1 92 ? 7.856 4.338 5.419 1.00 94.81 92 THR A N 1
ATOM 716 C CA . THR A 1 92 ? 7.471 5.205 6.527 1.00 94.81 92 THR A CA 1
ATOM 717 C C . THR A 1 92 ? 5.970 5.169 6.767 1.00 94.81 92 THR A C 1
ATOM 719 O O . THR A 1 92 ? 5.190 4.668 5.956 1.00 94.81 92 THR A O 1
ATOM 722 N N . ARG A 1 93 ? 5.589 5.669 7.935 1.00 95.38 93 ARG A N 1
ATOM 723 C CA . ARG A 1 93 ? 4.215 5.926 8.339 1.00 95.38 93 ARG A CA 1
ATOM 724 C C . ARG A 1 93 ? 4.127 7.375 8.786 1.00 95.38 93 ARG A C 1
ATOM 726 O O . ARG A 1 93 ? 5.034 7.864 9.461 1.00 95.38 93 ARG A O 1
ATOM 733 N N . TRP A 1 94 ? 3.007 8.015 8.490 1.00 94.25 94 TRP A N 1
ATOM 734 C CA . TRP A 1 94 ? 2.689 9.339 8.991 1.00 94.25 94 TRP A CA 1
ATOM 735 C C . TRP A 1 94 ? 1.351 9.337 9.756 1.00 94.25 94 TRP A C 1
ATOM 737 O O . TRP A 1 94 ? 0.365 8.838 9.225 1.00 94.25 94 TRP A O 1
ATOM 747 N N . PRO A 1 95 ? 1.289 9.861 10.990 1.00 94.69 95 PRO A N 1
ATOM 748 C CA . PRO A 1 95 ? 2.424 10.271 11.812 1.00 94.69 95 PRO A CA 1
ATOM 749 C C . PRO A 1 95 ? 3.328 9.078 12.177 1.00 94.69 95 PRO A C 1
ATOM 751 O O . PRO A 1 95 ? 2.882 7.932 12.306 1.00 94.69 95 PRO A O 1
ATOM 754 N N . GLN A 1 96 ? 4.622 9.348 12.374 1.00 91.50 96 GLN A N 1
ATOM 755 C CA . GLN A 1 96 ? 5.587 8.301 12.736 1.00 91.50 96 GLN A CA 1
ATOM 756 C C . GLN A 1 96 ? 5.245 7.643 14.074 1.00 91.50 96 GLN A C 1
ATOM 758 O O . GLN A 1 96 ? 5.425 6.438 14.220 1.00 91.50 96 GLN A O 1
ATOM 763 N N . GLN A 1 97 ? 4.697 8.397 15.027 1.00 90.69 97 GLN A N 1
ATOM 764 C CA . GLN A 1 97 ? 4.174 7.883 16.291 1.00 90.69 97 GLN A CA 1
ATOM 765 C C . GLN A 1 97 ? 2.648 7.978 16.264 1.00 90.69 97 GLN A C 1
ATOM 767 O O . GLN A 1 97 ? 2.084 9.061 16.386 1.00 90.69 97 GLN A O 1
ATOM 772 N N . HIS A 1 98 ? 1.981 6.840 16.070 1.00 93.50 98 HIS A N 1
ATOM 773 C CA . HIS A 1 98 ? 0.523 6.745 16.085 1.00 93.50 98 HIS A CA 1
ATOM 774 C C . HIS A 1 98 ? 0.079 5.941 17.308 1.00 93.50 98 HIS A C 1
ATOM 776 O O . HIS A 1 98 ? 0.707 4.935 17.634 1.00 93.50 98 HIS A O 1
ATOM 782 N N . LYS A 1 99 ? -0.999 6.361 17.978 1.00 94.06 99 LYS A N 1
ATOM 783 C CA . LYS A 1 99 ? -1.430 5.774 19.263 1.00 94.06 99 LYS A CA 1
ATOM 784 C C . LYS A 1 99 ? -2.061 4.385 19.136 1.00 94.06 99 LYS A C 1
ATOM 786 O O . LYS A 1 99 ? -2.065 3.635 20.101 1.00 94.06 99 LYS A O 1
ATOM 791 N N . THR A 1 100 ? -2.596 4.062 17.963 1.00 94.50 100 THR A N 1
ATOM 792 C CA . THR A 1 100 ? -3.375 2.832 17.717 1.00 94.50 100 THR A CA 1
ATOM 793 C C . THR A 1 100 ? -2.798 1.964 16.598 1.00 94.50 100 THR A C 1
ATOM 795 O O . THR A 1 100 ? -3.165 0.800 16.447 1.00 94.50 100 THR A O 1
ATOM 798 N N . CYS A 1 101 ? -1.873 2.507 15.803 1.00 96.00 101 CYS A N 1
ATOM 799 C CA . CYS A 1 101 ? -1.328 1.822 14.639 1.00 96.00 101 CYS A CA 1
ATOM 800 C C . CYS A 1 101 ? 0.077 1.323 14.953 1.00 96.00 101 CYS A C 1
ATOM 802 O O . CYS A 1 101 ? 0.995 2.119 15.142 1.00 96.00 101 CYS A O 1
ATOM 804 N N . PHE A 1 102 ? 0.268 0.008 14.965 1.00 95.06 102 PHE A N 1
ATOM 805 C CA . PHE A 1 102 ? 1.509 -0.665 15.331 1.00 95.06 102 PHE A CA 1
ATOM 806 C C . PHE A 1 102 ? 1.808 -1.761 14.312 1.00 95.06 102 PHE A C 1
ATOM 808 O O . PHE A 1 102 ? 0.947 -2.583 13.996 1.00 95.06 102 PHE A O 1
ATOM 815 N N . THR A 1 103 ? 3.027 -1.744 13.769 1.00 93.44 103 THR A N 1
ATOM 816 C CA . THR A 1 103 ? 3.455 -2.687 12.728 1.00 93.44 103 THR A CA 1
ATOM 817 C C . THR A 1 103 ? 3.339 -4.116 13.243 1.00 93.44 103 THR A C 1
ATOM 819 O O . THR A 1 103 ? 3.706 -4.372 14.384 1.00 93.44 103 THR A O 1
ATOM 822 N N . HIS A 1 104 ? 2.883 -5.038 12.398 1.00 93.12 104 HIS A N 1
ATOM 823 C CA . HIS A 1 104 ? 2.669 -6.461 12.693 1.00 93.12 104 HIS A CA 1
ATOM 824 C C . HIS A 1 104 ? 1.531 -6.773 13.672 1.00 93.12 104 HIS A C 1
ATOM 826 O O . HIS A 1 104 ? 1.090 -7.918 13.697 1.00 93.12 104 HIS A O 1
ATOM 832 N N . THR A 1 105 ? 1.028 -5.782 14.411 1.00 94.69 105 THR A N 1
ATOM 833 C CA . THR A 1 105 ? -0.089 -5.950 15.348 1.00 94.69 105 THR A CA 1
ATOM 834 C C . THR A 1 105 ? -1.394 -5.455 14.741 1.00 94.69 105 THR A C 1
ATOM 836 O O . THR A 1 105 ? -2.302 -6.247 14.532 1.00 94.69 105 THR A O 1
ATOM 839 N N . THR A 1 106 ? -1.481 -4.162 14.419 1.00 96.44 106 THR A N 1
ATOM 840 C CA . THR A 1 106 ? -2.718 -3.532 13.919 1.00 96.44 106 THR A CA 1
ATOM 841 C C . THR A 1 106 ? -2.624 -3.093 12.465 1.00 96.44 106 THR A C 1
ATOM 843 O O . THR A 1 106 ? -3.608 -2.624 11.899 1.00 96.44 106 THR A O 1
ATOM 846 N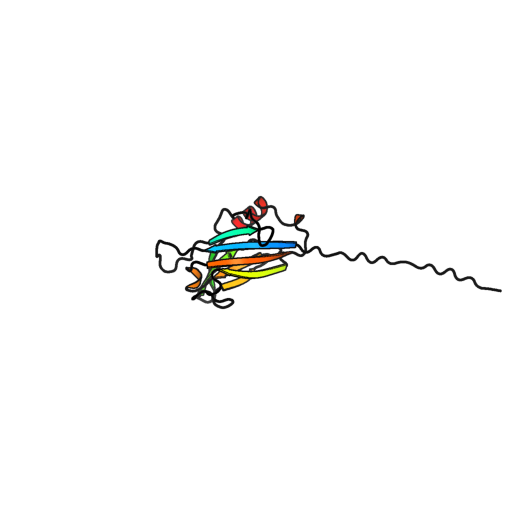 N . TYR A 1 107 ? -1.457 -3.259 11.838 1.00 97.19 107 TYR A N 1
ATOM 847 C CA . TYR A 1 107 ? -1.326 -3.237 10.387 1.00 97.19 107 TYR A CA 1
ATOM 848 C C . TYR A 1 107 ? -0.131 -4.066 9.909 1.00 97.19 107 TYR A C 1
ATOM 850 O O . TYR A 1 107 ? 0.873 -4.200 10.623 1.00 97.19 107 TYR A O 1
ATOM 858 N N . ARG A 1 108 ? -0.187 -4.575 8.676 1.00 97.12 108 ARG A N 1
ATOM 859 C CA . ARG A 1 108 ? 0.953 -5.249 8.036 1.00 97.12 108 ARG A CA 1
ATOM 860 C C . ARG A 1 108 ? 0.789 -5.304 6.519 1.00 97.12 108 ARG A C 1
ATOM 862 O O . ARG A 1 108 ? -0.327 -5.282 6.014 1.00 97.12 108 ARG A O 1
ATOM 869 N N . LEU A 1 109 ? 1.918 -5.424 5.824 1.00 98.00 109 LEU A N 1
ATOM 870 C CA . LEU A 1 109 ? 1.942 -5.906 4.448 1.00 98.00 109 LEU A CA 1
ATOM 871 C C . LEU A 1 109 ? 1.812 -7.429 4.419 1.00 98.00 109 LEU A C 1
ATOM 873 O O . LEU A 1 109 ? 2.496 -8.142 5.161 1.00 98.00 109 LEU A O 1
ATOM 877 N N . GLU A 1 110 ? 0.949 -7.908 3.542 1.00 96.50 110 GLU A N 1
ATOM 878 C CA . GLU A 1 110 ? 0.671 -9.316 3.317 1.00 96.50 110 GLU A CA 1
ATOM 879 C C . GLU A 1 110 ? 0.719 -9.590 1.819 1.00 96.50 110 GLU A C 1
ATOM 881 O O . GLU A 1 110 ? 0.075 -8.895 1.036 1.00 96.50 110 GLU A O 1
ATOM 886 N N . ARG A 1 111 ? 1.505 -10.589 1.420 1.00 96.38 111 ARG A N 1
ATOM 887 C CA . ARG A 1 111 ? 1.501 -11.070 0.043 1.00 96.38 111 ARG A CA 1
ATOM 888 C C . ARG A 1 111 ? 0.303 -11.992 -0.142 1.00 96.38 111 ARG A C 1
ATOM 890 O O . ARG A 1 111 ? 0.149 -12.939 0.630 1.00 96.38 111 ARG A O 1
ATOM 897 N N . ARG A 1 112 ? -0.494 -11.745 -1.175 1.00 94.06 112 ARG A N 1
ATOM 898 C CA . ARG A 1 112 ? -1.564 -12.636 -1.626 1.00 94.06 112 ARG A CA 1
ATOM 899 C C . ARG A 1 112 ? -1.362 -12.853 -3.117 1.00 94.06 112 ARG A C 1
ATOM 901 O O . ARG A 1 112 ? -1.360 -11.894 -3.878 1.00 94.06 112 ARG A O 1
ATOM 908 N N . GLU A 1 113 ? -1.131 -14.105 -3.501 1.00 91.56 113 GLU A N 1
ATOM 909 C CA . GLU A 1 113 ? -0.809 -14.481 -4.882 1.00 91.56 113 GLU A CA 1
ATOM 910 C C . GLU A 1 113 ? 0.397 -13.691 -5.440 1.00 91.56 113 GLU A C 1
ATOM 912 O O . GLU A 1 113 ? 1.517 -13.787 -4.911 1.00 91.56 113 GLU A O 1
ATOM 917 N N . ASP A 1 114 ? 0.183 -12.925 -6.508 1.00 91.75 114 ASP A N 1
ATOM 918 C CA . ASP A 1 114 ? 1.185 -12.102 -7.177 1.00 91.75 114 ASP A CA 1
ATOM 919 C C . ASP A 1 114 ? 1.221 -10.651 -6.676 1.00 91.75 114 ASP A C 1
ATOM 921 O O . ASP A 1 114 ? 2.028 -9.869 -7.169 1.00 91.75 114 ASP A O 1
ATOM 925 N N . ASN A 1 115 ? 0.401 -10.289 -5.688 1.00 94.69 115 ASN A N 1
ATOM 926 C CA . ASN A 1 115 ? 0.234 -8.910 -5.249 1.00 94.69 115 ASN A CA 1
ATOM 927 C C . ASN A 1 115 ? 0.408 -8.759 -3.728 1.00 94.69 115 ASN A C 1
ATOM 929 O O . ASN A 1 115 ? 0.581 -9.722 -2.972 1.00 94.69 115 ASN A O 1
ATOM 933 N N . PHE A 1 116 ? 0.394 -7.513 -3.267 1.00 97.31 116 PHE A N 1
ATOM 934 C CA . PHE A 1 116 ? 0.557 -7.145 -1.871 1.00 97.31 116 PHE A CA 1
ATOM 935 C C . PHE A 1 116 ? -0.625 -6.315 -1.386 1.00 97.31 116 PHE A C 1
ATOM 937 O O . PHE A 1 116 ? -1.156 -5.453 -2.082 1.00 97.31 116 PHE A O 1
ATOM 944 N N . TYR A 1 117 ? -0.997 -6.559 -0.139 1.00 97.38 117 TYR A N 1
ATOM 945 C CA . TYR A 1 117 ? -2.079 -5.870 0.535 1.00 97.38 117 TYR A CA 1
ATOM 946 C C . TYR A 1 117 ? -1.550 -5.262 1.821 1.00 97.38 117 TYR A C 1
ATOM 948 O O . TYR A 1 117 ? -0.803 -5.898 2.567 1.00 97.38 117 TYR A O 1
ATOM 956 N N . LEU A 1 118 ? -1.955 -4.031 2.102 1.00 97.88 118 LEU A N 1
ATOM 957 C CA . LEU A 1 118 ? -1.819 -3.443 3.421 1.00 97.88 118 LEU A CA 1
ATOM 958 C C . LEU A 1 118 ? -3.112 -3.707 4.182 1.00 97.88 118 LEU A C 1
ATOM 960 O O . LEU A 1 118 ? -4.145 -3.139 3.834 1.00 97.88 118 LEU A O 1
ATOM 964 N N . TRP A 1 119 ? -3.058 -4.512 5.240 1.00 97.44 119 TRP A N 1
ATOM 965 C CA . TRP A 1 119 ? -4.205 -4.653 6.130 1.00 97.44 119 TRP A CA 1
ATOM 966 C C . TRP A 1 119 ? -4.093 -3.789 7.371 1.00 97.44 119 TRP A C 1
ATOM 968 O O . TRP A 1 119 ? -2.989 -3.545 7.860 1.00 97.44 119 TRP A O 1
ATOM 978 N N . ARG A 1 120 ? -5.244 -3.357 7.891 1.00 97.25 120 ARG A N 1
ATOM 979 C CA . ARG A 1 120 ? -5.413 -2.607 9.143 1.00 97.25 120 ARG A CA 1
ATOM 980 C C . ARG A 1 120 ? -6.518 -3.227 9.990 1.00 97.25 120 ARG A C 1
ATOM 982 O O . ARG A 1 120 ? -7.512 -3.704 9.450 1.00 97.25 120 ARG A O 1
ATOM 989 N N . SER A 1 121 ? -6.371 -3.191 11.309 1.00 96.56 121 SER A N 1
ATOM 990 C CA . SER A 1 121 ? -7.346 -3.753 12.247 1.00 96.56 121 SER A CA 1
ATOM 991 C C . SER A 1 121 ? -7.515 -2.908 13.513 1.00 96.56 121 SER A C 1
ATOM 993 O O . SER A 1 121 ? -6.770 -1.949 13.741 1.00 96.56 121 SER A O 1
ATOM 995 N N . GLY A 1 122 ? -8.534 -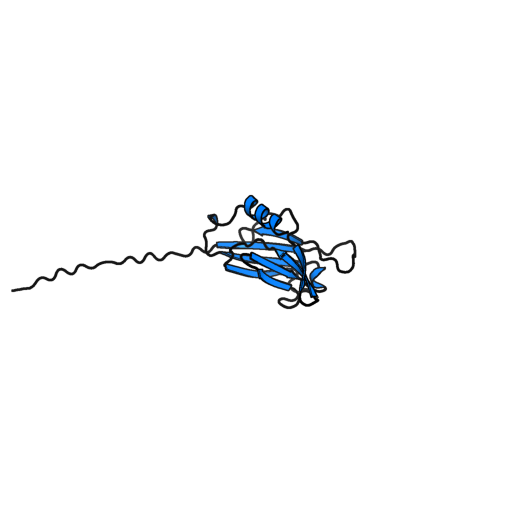3.236 14.316 1.00 94.12 122 GLY A N 1
ATOM 996 C CA . GLY A 1 122 ? -8.895 -2.491 15.528 1.00 94.12 122 GLY A CA 1
ATOM 997 C C . GLY A 1 122 ? -9.090 -0.994 15.269 1.00 94.12 122 GLY A C 1
ATOM 998 O O . GLY A 1 122 ? -9.488 -0.589 14.177 1.00 94.12 122 GLY A O 1
ATOM 999 N N . ASP A 1 123 ? -8.729 -0.159 16.242 1.00 94.00 123 ASP A N 1
ATOM 1000 C CA . ASP A 1 123 ? -8.821 1.305 16.121 1.00 94.00 123 ASP A CA 1
ATOM 1001 C C . ASP A 1 123 ? -7.917 1.867 15.016 1.00 94.00 123 ASP A C 1
ATOM 1003 O O . ASP A 1 123 ? -8.159 2.951 14.480 1.00 94.00 123 ASP A O 1
ATOM 1007 N N . CYS A 1 124 ? -6.873 1.128 14.620 1.00 95.38 124 CYS A N 1
ATOM 1008 C CA . CYS A 1 124 ? -6.059 1.536 13.485 1.00 95.38 124 CYS A CA 1
ATOM 1009 C C . CYS A 1 124 ? -6.871 1.558 12.190 1.00 95.38 124 CYS A C 1
ATOM 1011 O O . CYS A 1 124 ? -6.490 2.301 11.295 1.00 95.38 124 CYS A O 1
ATOM 1013 N N . ARG A 1 125 ? -7.974 0.802 12.077 1.00 94.62 125 ARG A N 1
ATOM 1014 C CA . ARG A 1 125 ? -8.844 0.700 10.889 1.00 94.62 125 ARG A CA 1
ATOM 1015 C C . ARG A 1 125 ? -9.686 1.953 10.623 1.00 94.62 125 ARG A C 1
ATOM 1017 O O . ARG A 1 125 ? -9.987 2.240 9.470 1.00 94.62 125 ARG A O 1
ATOM 1024 N N . SER A 1 126 ? -9.995 2.736 11.652 1.00 93.12 126 SER A N 1
ATOM 1025 C CA . SER A 1 126 ? -10.745 4.000 11.540 1.00 93.12 126 SER A CA 1
ATOM 1026 C C . SER A 1 126 ? -9.864 5.251 11.653 1.00 93.12 126 SER A C 1
ATOM 1028 O O . SER A 1 126 ? -10.312 6.350 11.353 1.00 93.12 126 SER A O 1
ATOM 1030 N N . SER A 1 127 ? -8.594 5.100 12.037 1.00 93.50 127 SER A N 1
ATOM 1031 C CA . SER A 1 127 ? -7.680 6.225 12.274 1.00 93.50 127 SER A CA 1
ATOM 1032 C C . SER A 1 127 ? -7.271 6.988 11.000 1.00 93.50 127 SER A C 1
ATOM 1034 O O . SER A 1 127 ? -7.198 6.417 9.906 1.00 93.50 127 SER A O 1
ATOM 1036 N N . THR A 1 128 ? -6.909 8.267 11.170 1.00 95.31 128 THR A N 1
ATOM 1037 C CA . THR A 1 128 ? -6.209 9.068 10.149 1.00 95.31 128 THR A CA 1
ATOM 1038 C C . THR A 1 128 ? -4.726 8.695 10.112 1.00 95.31 128 THR A C 1
ATOM 1040 O O . THR A 1 128 ? -4.010 8.876 11.097 1.00 95.31 128 THR A O 1
ATOM 1043 N N . ILE A 1 129 ? -4.249 8.161 8.987 1.00 96.62 129 ILE A N 1
ATOM 1044 C CA . ILE A 1 129 ? -2.893 7.612 8.863 1.00 96.62 129 ILE A CA 1
ATOM 1045 C C . ILE A 1 129 ? -2.433 7.551 7.402 1.00 96.62 129 ILE A C 1
ATOM 1047 O O . ILE A 1 129 ? -3.217 7.267 6.501 1.00 96.62 129 ILE A O 1
ATOM 1051 N N . GLY A 1 130 ? -1.142 7.784 7.178 1.00 97.50 130 GLY A N 1
ATOM 1052 C CA . GLY A 1 130 ? -0.460 7.631 5.900 1.00 97.50 130 GLY A CA 1
ATOM 1053 C C . GLY A 1 130 ? 0.609 6.536 5.928 1.00 97.50 130 GLY A C 1
ATOM 1054 O O . GLY A 1 130 ? 1.284 6.348 6.944 1.00 97.50 130 GLY A O 1
ATOM 1055 N N . PHE A 1 131 ? 0.809 5.849 4.805 1.00 97.88 131 PHE A N 1
ATOM 1056 C CA . PHE A 1 131 ? 1.869 4.860 4.608 1.00 97.88 131 PHE A CA 1
ATOM 1057 C C . PHE A 1 131 ? 2.596 5.111 3.292 1.00 97.88 131 PHE A C 1
ATOM 1059 O O . PHE A 1 131 ? 1.964 5.236 2.248 1.00 97.88 131 PHE A O 1
ATOM 1066 N N . THR A 1 132 ? 3.926 5.099 3.339 1.00 98.00 132 THR A N 1
ATOM 1067 C CA . THR A 1 132 ? 4.771 5.036 2.145 1.00 98.00 132 THR A CA 1
ATOM 1068 C C . THR A 1 132 ? 5.329 3.631 2.039 1.00 98.00 132 THR A C 1
ATOM 1070 O O . THR A 1 132 ? 5.975 3.143 2.970 1.00 98.00 132 THR A O 1
ATOM 1073 N N . ILE A 1 133 ? 5.084 2.975 0.916 1.00 98.31 133 ILE A N 1
ATOM 1074 C CA . ILE A 1 133 ? 5.507 1.603 0.648 1.00 98.31 133 ILE A CA 1
ATOM 1075 C C . ILE A 1 133 ? 6.324 1.598 -0.638 1.00 98.31 133 ILE A C 1
ATOM 1077 O O . ILE A 1 133 ? 5.979 2.302 -1.583 1.00 98.31 133 ILE A O 1
ATOM 1081 N N . ARG A 1 134 ? 7.409 0.825 -0.675 1.00 98.00 134 ARG A N 1
ATOM 1082 C CA . ARG A 1 134 ? 8.172 0.568 -1.898 1.00 98.00 134 ARG A CA 1
ATOM 1083 C C . ARG A 1 134 ? 7.879 -0.847 -2.369 1.00 98.00 134 ARG A C 1
ATOM 1085 O O . ARG A 1 134 ? 7.866 -1.768 -1.552 1.00 98.00 134 ARG A O 1
ATOM 1092 N N . CYS A 1 135 ? 7.669 -0.993 -3.666 1.00 97.88 135 CYS A N 1
ATOM 1093 C CA . CYS A 1 135 ? 7.540 -2.262 -4.357 1.00 97.88 135 CYS A CA 1
ATOM 1094 C C . CYS A 1 135 ? 8.761 -2.471 -5.241 1.00 97.88 135 CYS A C 1
ATOM 1096 O O . CYS A 1 135 ? 9.208 -1.545 -5.922 1.00 97.88 135 CYS A O 1
ATOM 1098 N N . GLU A 1 136 ? 9.304 -3.677 -5.195 1.00 96.81 136 GLU A N 1
ATOM 1099 C CA . GLU A 1 136 ? 10.526 -4.056 -5.887 1.00 96.81 136 GLU A CA 1
ATOM 1100 C C . GLU A 1 136 ? 10.236 -5.170 -6.884 1.00 96.81 136 GLU A C 1
ATOM 1102 O O . GLU A 1 136 ? 9.621 -6.181 -6.544 1.00 96.81 136 GLU A O 1
ATOM 1107 N N . PHE A 1 137 ? 10.693 -4.975 -8.115 1.00 96.06 137 PHE A N 1
ATOM 1108 C CA . PHE A 1 137 ? 10.438 -5.857 -9.243 1.00 96.06 137 PHE A CA 1
ATOM 1109 C C . PHE A 1 137 ? 11.769 -6.281 -9.863 1.00 96.06 137 PHE A C 1
ATOM 1111 O O . PHE A 1 137 ? 12.655 -5.447 -10.052 1.00 96.06 137 PHE A O 1
ATOM 1118 N N . LYS A 1 138 ? 11.891 -7.564 -10.219 1.00 94.31 138 LYS A N 1
ATOM 1119 C CA . LYS A 1 138 ? 13.073 -8.145 -10.893 1.00 94.31 138 LYS A CA 1
ATOM 1120 C C . LYS A 1 138 ? 13.014 -8.061 -12.426 1.00 94.31 138 LYS A C 1
ATOM 1122 O O . LYS A 1 138 ? 13.738 -8.769 -13.121 1.00 94.31 138 LYS A O 1
ATOM 1127 N N . SER A 1 139 ? 12.124 -7.227 -12.953 1.00 92.00 139 SER A N 1
ATOM 1128 C CA . SER A 1 139 ? 11.990 -6.933 -14.379 1.00 92.00 139 SER A CA 1
ATOM 1129 C C . SER A 1 139 ? 12.368 -5.476 -14.665 1.00 92.00 139 SER A C 1
ATOM 1131 O O . SER A 1 139 ? 12.458 -4.667 -13.737 1.00 92.00 139 SER A O 1
ATOM 1133 N N . PRO A 1 140 ? 12.582 -5.090 -15.930 1.00 92.62 140 PRO A N 1
ATOM 1134 C CA . PRO A 1 140 ? 12.631 -3.690 -16.332 1.00 92.62 140 PRO A CA 1
ATOM 1135 C C . PRO A 1 140 ? 11.313 -2.966 -16.029 1.00 92.62 140 PRO A C 1
ATOM 1137 O O . PRO A 1 140 ? 10.245 -3.578 -15.991 1.00 92.62 140 PRO A O 1
ATOM 1140 N N . ARG A 1 141 ? 11.372 -1.638 -15.859 1.00 92.62 141 ARG A N 1
ATOM 1141 C CA . ARG A 1 141 ? 10.169 -0.812 -15.653 1.00 92.62 141 ARG A CA 1
ATOM 1142 C C . ARG A 1 141 ? 9.190 -0.900 -16.830 1.00 92.62 141 ARG A C 1
ATOM 1144 O O . ARG A 1 141 ? 7.986 -0.838 -16.594 1.00 92.62 141 ARG A O 1
ATOM 1151 N N . ASP A 1 142 ? 9.689 -1.069 -18.052 1.00 92.56 142 ASP A N 1
ATOM 1152 C CA . ASP A 1 142 ? 8.877 -1.134 -19.278 1.00 92.56 142 ASP A CA 1
ATOM 1153 C C . ASP A 1 142 ? 8.016 -2.405 -19.369 1.00 92.56 142 ASP A C 1
ATOM 1155 O O . ASP A 1 142 ? 6.996 -2.403 -20.054 1.00 92.56 142 ASP A O 1
ATOM 1159 N N . ASP A 1 143 ? 8.378 -3.458 -18.629 1.00 92.31 143 ASP A N 1
ATOM 1160 C CA . ASP A 1 143 ? 7.598 -4.699 -18.547 1.00 92.31 143 ASP A CA 1
ATOM 1161 C C . ASP A 1 143 ? 6.435 -4.587 -17.546 1.00 92.31 143 ASP A C 1
ATOM 1163 O O . ASP A 1 143 ? 5.553 -5.446 -17.503 1.00 92.31 143 ASP A O 1
ATOM 1167 N N . PHE A 1 144 ? 6.432 -3.550 -16.701 1.00 94.12 144 PHE A N 1
ATOM 1168 C CA . PHE A 1 144 ? 5.348 -3.318 -15.755 1.00 94.12 144 PHE A CA 1
ATOM 1169 C C . PHE A 1 144 ? 4.132 -2.705 -16.458 1.00 94.12 144 PHE A C 1
ATOM 1171 O O . PHE A 1 144 ? 4.263 -1.842 -17.327 1.00 94.12 144 PHE A O 1
ATOM 1178 N N . LEU A 1 145 ? 2.939 -3.121 -16.024 1.00 94.38 145 LEU A N 1
ATOM 1179 C CA . LEU A 1 145 ? 1.656 -2.719 -16.601 1.00 94.38 145 LEU A CA 1
ATOM 1180 C C . LEU A 1 145 ? 1.517 -1.198 -16.753 1.00 94.38 145 LEU A C 1
ATOM 1182 O O . LEU A 1 145 ? 1.920 -0.417 -15.884 1.00 94.38 145 LEU A O 1
ATOM 1186 N N . SER A 1 146 ? 0.847 -0.781 -17.829 1.00 93.94 146 SER A N 1
ATOM 1187 C CA . SER A 1 146 ? 0.343 0.588 -17.935 1.00 93.94 146 SER A CA 1
ATOM 1188 C C . SER A 1 146 ? -0.746 0.849 -16.887 1.00 93.94 146 SER A C 1
ATOM 1190 O O . SER A 1 146 ? -1.418 -0.077 -16.431 1.00 93.94 146 SER A O 1
ATOM 1192 N N . ASP A 1 147 ? -0.992 2.114 -16.538 1.00 92.25 147 ASP A N 1
ATOM 1193 C CA . ASP A 1 147 ? -2.032 2.461 -15.554 1.00 92.25 147 ASP A CA 1
ATOM 1194 C C . ASP A 1 147 ? -3.417 1.972 -15.964 1.00 92.25 147 ASP A C 1
ATOM 1196 O O . ASP A 1 147 ? -4.181 1.468 -15.144 1.00 92.25 147 ASP A O 1
ATOM 1200 N N . GLN A 1 148 ? -3.735 2.074 -17.256 1.00 91.81 148 GLN A N 1
ATOM 1201 C CA . GLN A 1 148 ? -5.008 1.600 -17.781 1.00 91.81 148 GLN A CA 1
ATOM 1202 C C . GLN A 1 148 ? -5.182 0.095 -17.544 1.00 91.81 148 GLN A C 1
ATOM 1204 O O . GLN A 1 148 ? -6.268 -0.354 -17.169 1.00 91.81 148 GLN A O 1
ATOM 1209 N N . GLU A 1 149 ? -4.127 -0.690 -17.753 1.00 94.12 149 GLU A N 1
ATOM 1210 C CA . GLU A 1 149 ? -4.155 -2.135 -17.550 1.00 94.12 149 GLU A CA 1
ATOM 1211 C C . GLU A 1 149 ? -4.164 -2.499 -16.071 1.00 94.12 149 GLU A C 1
ATOM 1213 O O . GLU A 1 149 ? -4.990 -3.317 -15.664 1.00 94.12 149 GLU A O 1
ATOM 1218 N N . LEU A 1 150 ? -3.318 -1.850 -15.270 1.00 94.44 150 LEU A N 1
ATOM 1219 C CA . LEU A 1 150 ? -3.239 -2.033 -13.825 1.00 94.44 150 LEU A CA 1
ATOM 1220 C C . LEU A 1 150 ? -4.601 -1.781 -13.166 1.00 94.44 150 LEU A C 1
ATOM 1222 O O . LEU A 1 150 ? -5.116 -2.627 -12.437 1.00 94.44 150 LEU A O 1
ATOM 1226 N N . PHE A 1 151 ? -5.240 -0.656 -13.491 1.00 92.44 151 PHE A N 1
ATOM 1227 C CA . PHE A 1 151 ? -6.551 -0.296 -12.951 1.00 92.44 151 PHE A CA 1
ATOM 1228 C C . PHE A 1 151 ? -7.666 -1.212 -13.450 1.00 92.44 151 PHE A C 1
ATOM 1230 O O . PHE A 1 151 ? -8.604 -1.505 -12.709 1.00 92.44 151 PHE A O 1
ATOM 1237 N N . ARG A 1 152 ? -7.573 -1.700 -14.691 1.00 89.88 152 ARG A N 1
ATOM 1238 C CA . ARG A 1 152 ? -8.526 -2.678 -15.226 1.00 89.88 152 ARG A CA 1
ATOM 1239 C C . ARG A 1 152 ? -8.437 -4.017 -14.494 1.00 89.88 152 ARG A C 1
ATOM 1241 O O . ARG A 1 152 ? -9.478 -4.627 -14.270 1.00 89.88 152 ARG A O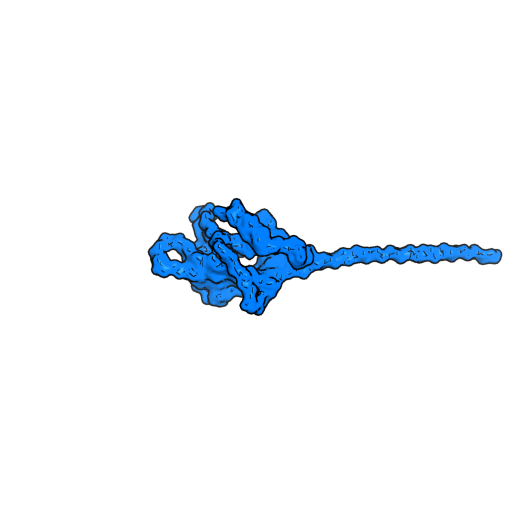 1
ATOM 1248 N N . VAL A 1 153 ? -7.231 -4.484 -14.164 1.00 85.44 153 VAL A N 1
ATOM 1249 C CA . VAL A 1 153 ? -7.025 -5.737 -13.417 1.00 85.44 153 VAL A CA 1
ATOM 1250 C C . VAL A 1 153 ? -7.534 -5.587 -11.987 1.00 85.44 153 VAL A C 1
ATOM 1252 O O . VAL A 1 153 ? -8.359 -6.385 -11.557 1.00 85.44 153 VAL A O 1
ATOM 1255 N N . ALA A 1 154 ? -7.142 -4.514 -11.301 1.00 85.19 154 ALA A N 1
ATOM 1256 C CA . ALA A 1 154 ? -7.537 -4.250 -9.921 1.00 85.19 154 ALA A CA 1
ATOM 1257 C C . ALA A 1 154 ? -9.061 -4.186 -9.722 1.00 85.19 154 ALA A C 1
ATOM 1259 O O . ALA A 1 154 ? -9.589 -4.815 -8.813 1.00 85.19 154 ALA A O 1
ATOM 1260 N N . ARG A 1 155 ? -9.794 -3.516 -10.624 1.00 79.69 155 ARG A N 1
ATOM 1261 C CA . ARG A 1 155 ? -11.268 -3.444 -10.559 1.00 79.69 155 ARG A CA 1
ATOM 1262 C C . ARG A 1 155 ? -11.987 -4.779 -10.734 1.00 79.69 155 ARG A C 1
ATOM 1264 O O . ARG A 1 155 ? -13.176 -4.847 -10.469 1.00 79.69 155 ARG A O 1
ATOM 1271 N N . ARG A 1 156 ? -11.332 -5.809 -11.278 1.00 66.94 156 ARG A N 1
ATOM 1272 C CA . ARG A 1 156 ? -11.941 -7.146 -11.399 1.00 66.94 156 ARG A CA 1
ATOM 1273 C C . ARG A 1 156 ? -11.835 -7.946 -10.104 1.00 66.94 156 ARG A C 1
ATOM 1275 O O . ARG A 1 156 ? -12.509 -8.963 -9.991 1.00 66.94 156 ARG A O 1
ATOM 1282 N N . LEU A 1 157 ? -10.965 -7.519 -9.189 1.00 57.06 157 LEU A N 1
ATOM 1283 C CA . LEU A 1 157 ? -10.679 -8.193 -7.924 1.00 57.06 157 LEU A CA 1
ATOM 1284 C C . LEU A 1 157 ? -11.437 -7.567 -6.739 1.00 57.06 157 LEU A C 1
ATOM 1286 O O . LEU A 1 157 ? -11.509 -8.188 -5.683 1.00 57.06 157 LEU A O 1
ATOM 1290 N N . THR A 1 158 ? -11.992 -6.364 -6.924 1.00 53.56 158 THR A N 1
ATOM 1291 C CA . THR A 1 158 ? -12.854 -5.622 -5.984 1.00 53.56 158 THR A CA 1
ATOM 1292 C C . THR A 1 158 ? -14.310 -5.676 -6.420 1.00 53.56 158 THR A C 1
ATOM 1294 O O . THR A 1 158 ? -15.187 -5.870 -5.556 1.00 53.56 158 THR A O 1
#